Protein AF-R1G9N2-F1 (afdb_monomer_lite)

Sequence (76 aa):
MGKTDVISVRIDKNLKEKAKELGINIKEVVEKALKEEIAKRKAEKIKKLAEKLSELMKDVTPEEFTRLVKETRYER

Radius of gyration: 24.07 Å; chains: 1; bounding box: 43×31×66 Å

pLDDT: mean 92.73, std 8.58, range [48.34, 98.31]

Secondary structure (DSSP, 8-state):
------------HHHHHHHHHTT--HHHHHHHHHHHHHHHHHHHHHHHHHHHHHHHTTT--HHHHHHHHHHHHH--

Structure (mmCIF, N/CA/C/O backbone):
data_AF-R1G9N2-F1
#
_entry.id   AF-R1G9N2-F1
#
loop_
_atom_site.group_PDB
_atom_site.id
_atom_site.type_symbol
_atom_site.label_atom_id
_atom_site.label_alt_id
_atom_site.label_comp_id
_atom_site.label_asym_id
_atom_site.label_entity_id
_atom_site.label_seq_id
_atom_site.pdbx_PDB_ins_code
_atom_site.Cartn_x
_atom_site.Cartn_y
_atom_site.Cartn_z
_atom_site.occupancy
_atom_site.B_iso_or_equiv
_atom_site.auth_seq_id
_atom_site.auth_comp_id
_atom_site.auth_asym_id
_atom_site.auth_atom_id
_atom_site.pdbx_PDB_model_num
ATOM 1 N N . MET A 1 1 ? -11.166 21.544 -0.362 1.00 48.34 1 MET A N 1
ATOM 2 C CA . MET A 1 1 ? -11.379 20.187 0.190 1.00 48.34 1 MET A CA 1
ATOM 3 C C . MET A 1 1 ? -11.065 19.187 -0.917 1.00 48.34 1 MET A C 1
ATOM 5 O O . MET A 1 1 ? -11.647 19.323 -1.984 1.00 48.34 1 MET A O 1
ATOM 9 N N . GLY A 1 2 ? -10.106 18.272 -0.734 1.00 69.81 2 GLY A N 1
ATOM 10 C CA . GLY A 1 2 ? -9.832 17.225 -1.731 1.00 69.81 2 GLY A CA 1
ATOM 11 C C . GLY A 1 2 ? -11.029 16.281 -1.893 1.00 69.81 2 GLY A C 1
ATOM 12 O O . GLY A 1 2 ? -11.820 16.139 -0.963 1.00 69.81 2 GLY A O 1
ATOM 13 N N . LYS A 1 3 ? -11.176 15.656 -3.065 1.00 87.38 3 LYS A N 1
ATOM 14 C CA . LYS A 1 3 ? -12.245 14.683 -3.331 1.00 87.38 3 LYS A CA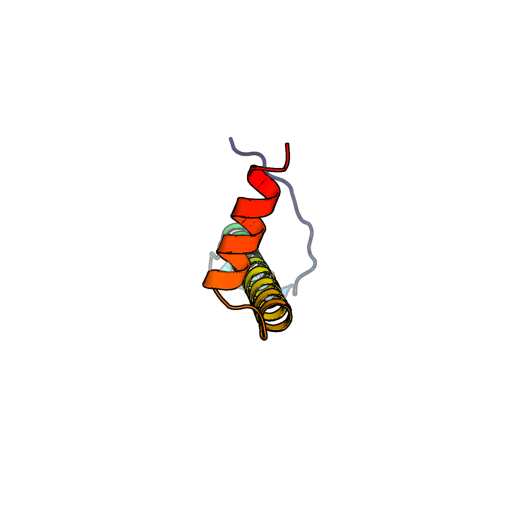 1
ATOM 15 C C . LYS A 1 3 ? -12.042 13.448 -2.440 1.00 87.38 3 LYS A C 1
ATOM 17 O O . LYS A 1 3 ? -10.963 12.862 -2.454 1.00 87.38 3 LYS A O 1
ATOM 22 N N . THR A 1 4 ? -13.052 13.087 -1.653 1.00 90.38 4 THR A N 1
ATOM 23 C CA . THR A 1 4 ? -13.043 11.914 -0.764 1.00 90.38 4 THR A CA 1
ATOM 24 C C . THR A 1 4 ? -14.188 10.984 -1.126 1.00 90.38 4 THR A C 1
ATOM 26 O O . THR A 1 4 ? -15.302 11.463 -1.324 1.00 90.38 4 THR A O 1
ATOM 29 N N . ASP A 1 5 ? -13.929 9.680 -1.127 1.00 93.69 5 ASP A N 1
ATOM 30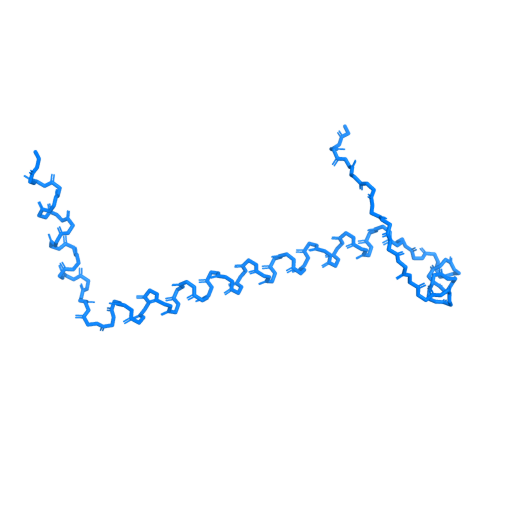 C CA . ASP A 1 5 ? -14.939 8.636 -1.306 1.00 93.69 5 ASP A CA 1
ATOM 31 C C . ASP A 1 5 ? -15.024 7.761 -0.046 1.00 93.69 5 ASP A C 1
ATOM 33 O O . ASP A 1 5 ? -14.045 7.607 0.690 1.00 93.69 5 ASP A O 1
ATOM 37 N N . VAL A 1 6 ? -16.205 7.200 0.222 1.00 93.88 6 VAL A N 1
ATOM 38 C CA . VAL A 1 6 ? -16.440 6.320 1.377 1.00 93.88 6 VAL A CA 1
ATOM 39 C C . VAL A 1 6 ? -16.253 4.867 0.964 1.00 93.88 6 VAL A C 1
ATOM 41 O O . VAL A 1 6 ? -16.837 4.410 -0.015 1.00 93.88 6 VAL A O 1
ATOM 44 N N . ILE A 1 7 ? -15.496 4.118 1.764 1.00 92.62 7 ILE A N 1
ATOM 45 C CA . ILE A 1 7 ? -15.385 2.663 1.646 1.00 92.62 7 ILE A CA 1
ATOM 46 C C . ILE A 1 7 ? -16.074 1.984 2.833 1.00 92.62 7 ILE A C 1
ATOM 48 O O . ILE A 1 7 ? -15.903 2.392 3.981 1.00 92.62 7 ILE A O 1
ATOM 52 N N . SER A 1 8 ? -16.854 0.938 2.559 1.00 91.81 8 SER A N 1
ATOM 53 C CA . SER A 1 8 ? -17.480 0.093 3.583 1.00 91.81 8 SER A CA 1
ATOM 54 C C . SER A 1 8 ? -16.817 -1.274 3.582 1.00 91.81 8 SER A C 1
ATOM 56 O O . SER A 1 8 ? -16.910 -2.011 2.604 1.00 91.81 8 SER A O 1
ATOM 58 N N . VAL A 1 9 ? -16.142 -1.616 4.679 1.00 92.50 9 VAL A N 1
ATOM 59 C CA . VAL A 1 9 ? -15.432 -2.890 4.831 1.00 92.50 9 VAL A CA 1
ATOM 60 C C . VAL A 1 9 ? -15.854 -3.541 6.142 1.00 92.50 9 VAL A C 1
ATOM 62 O O . VAL A 1 9 ? -15.979 -2.872 7.169 1.00 92.50 9 VAL A O 1
ATOM 65 N N . ARG A 1 10 ? -16.082 -4.857 6.111 1.00 95.31 10 ARG A N 1
ATOM 66 C CA . ARG A 1 10 ? -16.339 -5.646 7.317 1.00 95.31 10 ARG A CA 1
ATOM 67 C C . ARG A 1 10 ? -15.010 -5.970 7.990 1.00 95.31 10 ARG A C 1
ATOM 69 O O . ARG A 1 10 ? -14.116 -6.514 7.353 1.00 95.31 10 ARG A O 1
ATOM 76 N N . ILE A 1 11 ? -14.918 -5.664 9.275 1.00 94.56 11 ILE A N 1
ATOM 77 C CA . ILE A 1 11 ? -13.771 -5.994 10.121 1.00 94.56 11 ILE A CA 1
ATOM 78 C C . ILE A 1 11 ? -14.251 -6.711 11.378 1.00 94.56 11 ILE A C 1
ATOM 80 O O . ILE A 1 11 ? -15.436 -6.644 11.718 1.00 94.56 11 ILE A O 1
ATOM 84 N N . ASP A 1 12 ? -13.326 -7.382 12.057 1.00 97.25 12 ASP A N 1
ATOM 85 C CA . ASP A 1 12 ? -13.583 -7.968 13.367 1.00 97.25 12 ASP A CA 1
ATOM 86 C C . ASP A 1 12 ? -14.070 -6.890 14.355 1.00 97.25 12 ASP A C 1
ATOM 88 O O . ASP A 1 12 ? -13.536 -5.774 14.411 1.00 97.25 12 ASP A O 1
ATOM 92 N N . LYS A 1 13 ? -15.122 -7.212 15.115 1.00 96.38 13 LYS A N 1
ATOM 93 C CA . LYS A 1 13 ? -15.749 -6.270 16.048 1.00 96.38 13 LYS A CA 1
ATOM 94 C C . LYS A 1 13 ? -14.794 -5.880 17.179 1.00 96.38 13 LYS A C 1
ATOM 96 O O . LYS A 1 13 ? -14.690 -4.691 17.476 1.00 96.38 13 LYS A O 1
ATOM 101 N N . ASN A 1 14 ? -14.054 -6.841 17.731 1.00 97.62 14 ASN A N 1
ATOM 102 C CA . ASN A 1 14 ? -13.094 -6.601 18.806 1.00 97.62 14 ASN A CA 1
ATOM 103 C C . ASN A 1 14 ? -11.947 -5.715 18.314 1.00 97.62 14 ASN A C 1
ATOM 105 O O . ASN A 1 14 ? -11.491 -4.838 19.042 1.00 97.62 14 ASN A O 1
ATOM 109 N N . LEU A 1 15 ? -11.516 -5.880 17.057 1.00 96.56 15 LEU A N 1
ATOM 110 C CA . LEU A 1 15 ? -10.488 -5.022 16.459 1.00 96.56 15 LEU A CA 1
ATOM 111 C C . LEU A 1 15 ? -10.950 -3.561 16.381 1.00 96.56 15 LEU A C 1
ATOM 113 O O . LEU A 1 15 ? -10.211 -2.649 16.756 1.00 96.56 15 LEU A O 1
ATOM 117 N N . LYS A 1 16 ? -12.185 -3.336 15.919 1.00 95.19 16 LYS A N 1
ATOM 118 C CA . LYS A 1 16 ? -12.777 -1.994 15.851 1.00 95.19 16 LYS A CA 1
ATOM 119 C C . LYS A 1 16 ? -12.910 -1.365 17.237 1.00 95.19 16 LYS A C 1
ATOM 121 O O . LYS A 1 16 ? -12.616 -0.182 17.403 1.00 95.19 16 LYS A O 1
ATOM 126 N N . GLU A 1 17 ? -13.376 -2.142 18.210 1.00 97.31 17 GLU A N 1
ATOM 127 C CA . GLU A 1 17 ? -13.565 -1.690 19.589 1.00 97.31 17 GLU A CA 1
ATOM 128 C C . GLU A 1 17 ? -12.229 -1.350 20.244 1.00 97.31 17 GLU A C 1
ATOM 130 O O . GLU A 1 17 ? -12.072 -0.237 20.742 1.00 97.31 17 GLU A O 1
ATOM 135 N N . LYS A 1 18 ? -11.223 -2.221 20.120 1.00 97.75 18 LYS A N 1
ATOM 136 C CA . LYS A 1 18 ? -9.880 -1.970 20.651 1.00 97.75 18 LYS A CA 1
ATOM 137 C C . LYS A 1 18 ? -9.227 -0.744 20.025 1.00 97.75 18 LYS A C 1
ATOM 139 O O . LYS A 1 18 ? -8.638 0.067 20.733 1.00 97.75 18 LYS A O 1
ATOM 144 N N . ALA A 1 19 ? -9.360 -0.573 18.709 1.00 96.62 19 ALA A N 1
ATOM 145 C CA . ALA A 1 19 ? -8.860 0.617 18.029 1.00 96.62 19 ALA A CA 1
ATOM 146 C C . ALA A 1 19 ? -9.509 1.895 18.581 1.00 96.62 19 ALA A C 1
ATOM 148 O O . ALA A 1 19 ? -8.820 2.889 18.797 1.00 96.62 19 ALA A O 1
ATOM 149 N N . LYS A 1 20 ? -10.816 1.853 18.867 1.00 95.81 20 LYS A N 1
ATOM 150 C CA . LYS A 1 20 ? -11.539 2.976 19.470 1.00 95.81 20 LYS A CA 1
ATOM 151 C C . LYS A 1 20 ? -11.095 3.244 20.913 1.00 95.81 20 LYS A C 1
ATOM 153 O O . LYS A 1 20 ? -10.863 4.402 21.243 1.00 95.81 20 LYS A O 1
ATOM 158 N N . GLU A 1 21 ? -10.958 2.209 21.744 1.00 98.06 21 GLU A N 1
ATOM 159 C CA . GLU A 1 21 ? -10.462 2.321 23.130 1.00 98.06 21 GLU A CA 1
ATOM 160 C C . GLU A 1 21 ? -9.079 2.973 23.195 1.00 98.06 21 GLU A C 1
ATOM 162 O O . GLU A 1 21 ? -8.817 3.801 24.060 1.00 98.06 21 GLU A O 1
ATOM 167 N N . LEU A 1 22 ? -8.205 2.614 22.254 1.00 97.94 22 LEU A N 1
ATOM 168 C CA . LEU A 1 22 ? -6.838 3.122 22.168 1.00 97.94 22 LEU A CA 1
ATOM 169 C C . LEU A 1 22 ? -6.733 4.481 21.452 1.00 97.94 22 LEU A C 1
ATOM 171 O O . LEU A 1 22 ? -5.627 4.980 21.265 1.00 97.94 22 LEU A O 1
ATOM 175 N N . GLY A 1 23 ? -7.851 5.075 21.017 1.00 97.12 23 GLY A N 1
ATOM 176 C CA . GLY A 1 23 ? -7.851 6.358 20.307 1.00 97.12 23 GLY A CA 1
ATOM 177 C C . GLY A 1 23 ? -7.209 6.310 18.915 1.00 97.12 23 GLY A C 1
ATOM 178 O O . GLY A 1 23 ? -6.771 7.337 18.399 1.00 97.12 23 GLY A O 1
ATOM 179 N N . ILE A 1 24 ? -7.139 5.133 18.290 1.00 97.06 24 ILE A N 1
ATOM 180 C CA . ILE A 1 24 ? -6.529 4.957 16.971 1.00 97.06 24 ILE A CA 1
ATOM 181 C C . ILE A 1 24 ? -7.427 5.568 15.892 1.00 97.06 24 ILE A C 1
ATOM 183 O O . ILE A 1 24 ? -8.605 5.228 15.749 1.00 97.06 24 ILE A O 1
ATOM 187 N N . ASN A 1 25 ? -6.836 6.419 15.055 1.00 95.56 25 ASN A N 1
ATOM 188 C CA . ASN A 1 25 ? -7.500 6.970 13.882 1.00 95.56 25 ASN A CA 1
ATOM 189 C C . ASN A 1 25 ? -7.583 5.925 12.755 1.00 95.56 25 ASN A C 1
ATOM 191 O O . ASN A 1 25 ? -6.683 5.802 11.924 1.00 95.56 25 ASN A O 1
ATOM 195 N N . ILE A 1 26 ? -8.693 5.180 12.708 1.00 93.25 26 ILE A N 1
ATOM 196 C CA . ILE A 1 26 ? -8.924 4.117 11.712 1.00 93.25 26 ILE A CA 1
ATOM 197 C C . ILE A 1 26 ? -8.776 4.642 10.277 1.00 93.25 26 ILE A C 1
ATOM 199 O O . ILE A 1 26 ? -8.207 3.952 9.434 1.00 93.25 26 ILE A O 1
ATOM 203 N N . LYS A 1 27 ? -9.247 5.863 9.992 1.00 92.12 27 LYS A N 1
ATOM 204 C CA . LYS A 1 27 ? -9.134 6.465 8.657 1.00 92.12 27 LYS A CA 1
ATOM 205 C C . LYS A 1 27 ? -7.670 6.595 8.243 1.00 92.12 27 LYS A C 1
ATOM 207 O O . LYS A 1 27 ? -7.313 6.180 7.147 1.00 92.12 27 LYS A O 1
ATOM 212 N N . GLU A 1 28 ? -6.835 7.150 9.114 1.00 95.00 28 GLU A N 1
ATOM 213 C CA . GLU A 1 28 ? -5.414 7.365 8.830 1.00 95.00 28 GLU A CA 1
ATOM 214 C C . GLU A 1 28 ? -4.667 6.043 8.638 1.00 95.00 28 GLU A C 1
ATOM 216 O O . GLU A 1 28 ? -3.897 5.904 7.687 1.00 95.00 28 GLU A O 1
ATOM 221 N N . VAL A 1 29 ? -4.960 5.043 9.476 1.00 95.88 29 VAL A N 1
ATOM 222 C CA . VAL A 1 29 ? -4.396 3.693 9.340 1.00 95.88 29 VAL A CA 1
ATOM 22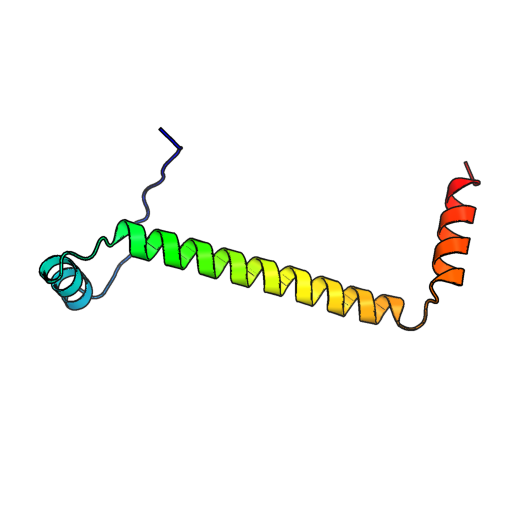3 C C . VAL A 1 29 ? -4.761 3.083 7.986 1.00 95.88 29 VAL A C 1
ATOM 225 O O . VAL A 1 29 ? -3.885 2.591 7.274 1.00 95.88 29 VAL A O 1
ATOM 228 N N . VAL A 1 30 ? -6.039 3.142 7.605 1.00 94.81 30 VAL A N 1
ATOM 229 C CA . VAL A 1 30 ? -6.520 2.578 6.337 1.00 94.81 30 VAL A CA 1
ATOM 230 C C . VAL A 1 30 ? -5.947 3.335 5.138 1.00 94.81 30 VAL A C 1
ATOM 232 O O . VAL A 1 30 ? -5.478 2.707 4.190 1.00 94.81 30 VAL A O 1
ATOM 235 N N . GLU A 1 31 ? -5.925 4.669 5.171 1.00 94.81 31 GLU A N 1
ATOM 236 C CA . GLU A 1 31 ? -5.338 5.477 4.097 1.00 94.81 31 GLU A CA 1
ATOM 237 C C . GLU A 1 31 ? -3.843 5.200 3.923 1.00 94.81 31 GLU A C 1
ATOM 239 O O . GLU A 1 31 ? -3.372 5.072 2.789 1.00 94.81 31 GLU A O 1
ATOM 244 N N . LYS A 1 32 ? -3.093 5.093 5.025 1.00 97.00 32 LYS A N 1
ATOM 245 C CA . LYS A 1 32 ? -1.663 4.775 4.990 1.00 97.00 32 LYS A CA 1
ATOM 246 C C . LYS A 1 32 ? -1.425 3.384 4.407 1.00 97.00 32 LYS A C 1
ATOM 248 O O . LYS A 1 32 ? -0.663 3.263 3.449 1.00 97.00 32 LYS A O 1
ATOM 253 N N . ALA A 1 33 ? -2.134 2.372 4.906 1.00 96.88 33 ALA A N 1
ATOM 254 C CA . ALA A 1 33 ? -2.018 1.001 4.413 1.00 96.88 33 ALA A CA 1
ATOM 255 C C . ALA A 1 33 ? -2.344 0.901 2.913 1.00 96.88 33 ALA A C 1
ATOM 257 O O . ALA A 1 33 ? -1.622 0.253 2.155 1.00 96.88 33 ALA A O 1
ATOM 258 N N . LEU A 1 34 ? -3.392 1.593 2.452 1.00 96.56 34 LEU A N 1
ATOM 259 C CA . LEU A 1 34 ? -3.738 1.637 1.030 1.00 96.56 34 LEU A CA 1
ATOM 260 C C . LEU A 1 34 ? -2.647 2.311 0.189 1.00 96.56 34 LEU A C 1
ATOM 262 O O . LEU A 1 34 ? -2.298 1.794 -0.874 1.00 96.56 34 LEU A O 1
ATOM 266 N N . LYS A 1 35 ? -2.090 3.441 0.643 1.00 97.56 35 LYS A N 1
ATOM 267 C CA . LYS A 1 35 ? -1.002 4.142 -0.066 1.00 97.56 35 LYS A CA 1
ATOM 268 C C . LYS A 1 35 ? 0.245 3.270 -0.192 1.00 97.56 35 LYS A C 1
ATOM 270 O O . LYS A 1 35 ? 0.805 3.179 -1.285 1.00 97.56 35 LYS A O 1
ATOM 275 N N . GLU A 1 36 ? 0.654 2.629 0.897 1.00 98.25 36 GLU A N 1
ATOM 276 C CA . GLU A 1 36 ? 1.821 1.742 0.928 1.00 98.25 36 GLU A CA 1
ATOM 277 C C . GLU A 1 36 ? 1.633 0.545 -0.006 1.00 98.25 36 GLU A C 1
ATOM 279 O O . GLU A 1 36 ? 2.496 0.264 -0.840 1.00 98.25 36 GLU A O 1
ATOM 284 N N . GLU A 1 37 ? 0.470 -0.103 0.042 1.00 98.19 37 GLU A N 1
ATOM 285 C CA . GLU A 1 37 ? 0.191 -1.256 -0.811 1.00 98.19 37 GLU A CA 1
ATOM 286 C C . GLU A 1 37 ? 0.098 -0.866 -2.300 1.00 98.19 37 GLU A C 1
ATOM 288 O O . GLU A 1 37 ? 0.561 -1.602 -3.179 1.00 98.19 37 GLU A O 1
ATOM 293 N N . ILE A 1 38 ? -0.441 0.318 -2.619 1.00 98.31 38 ILE A N 1
ATOM 294 C CA . ILE A 1 38 ? -0.414 0.858 -3.987 1.00 98.31 38 ILE A CA 1
ATOM 295 C C . ILE A 1 38 ? 1.028 1.101 -4.443 1.00 98.31 38 ILE A C 1
ATOM 297 O O . ILE A 1 38 ? 1.379 0.734 -5.568 1.00 98.31 38 ILE A O 1
ATOM 301 N N . ALA A 1 39 ? 1.860 1.722 -3.604 1.00 98.06 39 ALA A N 1
ATOM 302 C CA . ALA A 1 39 ? 3.256 1.996 -3.933 1.00 98.06 39 ALA A CA 1
ATOM 303 C C . ALA A 1 39 ? 4.028 0.696 -4.195 1.00 98.06 39 ALA A C 1
ATOM 305 O O . ALA A 1 39 ? 4.699 0.577 -5.224 1.00 98.06 39 ALA A O 1
ATOM 306 N N . LYS A 1 40 ? 3.840 -0.311 -3.337 1.00 98.12 40 LYS A N 1
ATOM 307 C CA . LYS A 1 40 ? 4.408 -1.652 -3.503 1.00 98.12 40 LYS A CA 1
ATOM 308 C C . LYS A 1 40 ? 4.001 -2.282 -4.837 1.00 98.12 40 LYS A C 1
ATOM 310 O O . LYS A 1 40 ? 4.863 -2.670 -5.622 1.00 98.12 40 LYS A O 1
ATOM 315 N N . ARG A 1 41 ? 2.702 -2.299 -5.159 1.00 97.94 41 ARG A N 1
ATOM 316 C CA . ARG A 1 41 ? 2.194 -2.861 -6.428 1.00 97.94 41 ARG A CA 1
ATOM 317 C C . ARG A 1 41 ? 2.696 -2.110 -7.658 1.00 97.94 41 ARG A C 1
ATOM 319 O O . ARG A 1 41 ? 2.905 -2.721 -8.705 1.00 97.94 41 ARG A O 1
ATOM 326 N N . LYS A 1 42 ? 2.895 -0.791 -7.565 1.00 97.94 42 LYS A N 1
ATOM 327 C CA . LYS A 1 42 ? 3.521 -0.007 -8.642 1.00 97.94 42 LYS A CA 1
ATOM 328 C C . LYS A 1 42 ? 4.985 -0.403 -8.834 1.00 97.94 42 LYS A C 1
ATOM 330 O O . LYS A 1 42 ? 5.384 -0.645 -9.970 1.00 97.94 42 LYS A O 1
ATOM 335 N N . ALA A 1 43 ? 5.751 -0.521 -7.751 1.00 97.56 43 ALA A N 1
ATOM 336 C CA . ALA A 1 43 ? 7.149 -0.941 -7.810 1.00 97.56 43 ALA A CA 1
ATOM 337 C C . ALA A 1 43 ? 7.298 -2.356 -8.394 1.00 97.56 43 ALA A C 1
ATOM 339 O O . ALA A 1 43 ? 8.112 -2.568 -9.290 1.00 97.56 43 ALA A O 1
ATOM 340 N N . GLU A 1 44 ? 6.457 -3.304 -7.972 1.00 97.81 44 GLU A N 1
ATOM 341 C CA . GLU A 1 44 ? 6.436 -4.666 -8.522 1.00 97.81 44 GLU A CA 1
ATOM 342 C C . GLU A 1 44 ? 6.123 -4.687 -10.024 1.00 97.81 44 GLU A C 1
ATOM 344 O O . GLU A 1 44 ? 6.748 -5.436 -10.773 1.00 97.81 44 GLU A O 1
ATOM 349 N N . LYS A 1 45 ? 5.188 -3.848 -10.491 1.00 97.56 45 LYS A N 1
ATOM 350 C CA . LYS A 1 45 ? 4.897 -3.716 -11.928 1.00 97.56 45 LYS A CA 1
ATOM 351 C C . LYS A 1 45 ? 6.097 -3.180 -12.705 1.00 97.56 45 LYS A C 1
ATOM 353 O O . LYS A 1 45 ? 6.416 -3.732 -13.752 1.00 97.56 45 LYS A O 1
ATOM 358 N N . ILE A 1 46 ? 6.759 -2.139 -12.199 1.00 97.56 46 ILE A N 1
ATOM 359 C CA . ILE A 1 46 ? 7.958 -1.570 -12.835 1.00 97.56 46 ILE A CA 1
ATOM 360 C C . ILE A 1 46 ? 9.067 -2.619 -12.898 1.00 97.56 46 ILE A C 1
ATOM 362 O O . ILE A 1 46 ? 9.654 -2.813 -13.958 1.00 97.56 46 ILE A O 1
ATOM 366 N N . LYS A 1 47 ? 9.302 -3.343 -11.799 1.00 97.69 47 LYS A N 1
ATOM 367 C CA . LYS A 1 47 ? 10.299 -4.414 -11.742 1.00 97.69 47 LYS A CA 1
ATOM 368 C C . LYS A 1 47 ? 10.025 -5.496 -12.789 1.00 97.69 47 LYS A C 1
ATOM 370 O O . LYS A 1 47 ? 10.911 -5.795 -13.577 1.00 97.69 47 LYS A O 1
ATOM 375 N N . LYS A 1 48 ? 8.790 -6.002 -12.869 1.00 97.56 48 LYS A N 1
ATOM 376 C CA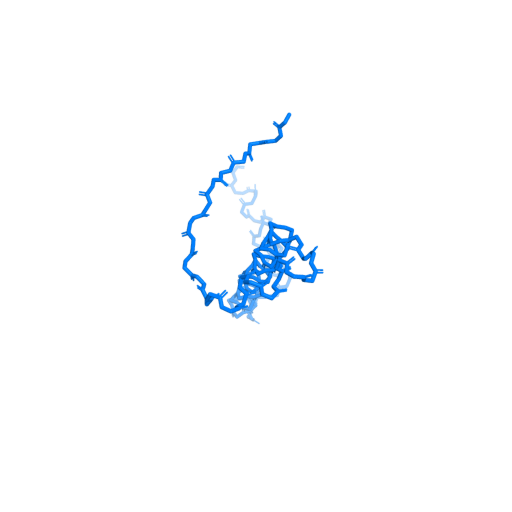 . LYS A 1 48 ? 8.402 -7.008 -13.874 1.00 97.56 48 LYS A CA 1
ATOM 377 C C . LYS A 1 48 ? 8.575 -6.510 -15.310 1.00 97.56 48 LYS A C 1
ATOM 379 O O . LYS A 1 48 ? 8.966 -7.275 -16.184 1.00 97.56 48 LYS A O 1
ATOM 384 N N . LEU A 1 49 ? 8.266 -5.237 -15.570 1.00 97.38 49 LEU A N 1
ATOM 385 C CA . LEU A 1 49 ? 8.477 -4.636 -16.889 1.00 97.38 49 LEU A CA 1
ATOM 386 C C . LEU A 1 49 ? 9.966 -4.519 -17.224 1.00 97.38 49 LEU A C 1
ATOM 388 O O . LEU A 1 49 ? 10.347 -4.815 -18.352 1.00 97.38 49 LEU A O 1
ATOM 392 N N . ALA A 1 50 ? 10.793 -4.121 -16.258 1.00 96.38 50 ALA A N 1
ATOM 393 C CA . ALA A 1 50 ? 12.238 -4.030 -16.429 1.00 96.38 50 ALA A CA 1
ATOM 394 C C . ALA A 1 50 ? 12.876 -5.410 -16.652 1.00 96.38 50 ALA A C 1
ATOM 396 O O . ALA A 1 50 ? 13.701 -5.550 -17.546 1.00 96.38 50 ALA A O 1
ATOM 397 N N . GLU A 1 51 ? 12.453 -6.432 -15.902 1.00 96.81 51 GLU A N 1
ATOM 398 C CA . GLU A 1 51 ? 12.880 -7.825 -16.098 1.00 96.81 51 GLU A CA 1
ATOM 399 C C . GLU A 1 51 ? 12.523 -8.308 -17.506 1.00 96.81 51 GLU A C 1
ATOM 401 O O . GLU A 1 51 ? 13.401 -8.739 -18.249 1.00 96.81 51 GLU A O 1
ATOM 406 N N . LYS A 1 52 ? 11.266 -8.119 -17.925 1.00 96.94 52 LYS A N 1
ATOM 407 C CA . LYS A 1 52 ? 10.826 -8.475 -19.278 1.00 96.94 52 LYS A CA 1
ATOM 408 C C . LYS A 1 52 ? 11.611 -7.728 -20.361 1.00 96.94 52 LYS A C 1
ATOM 410 O O . LYS A 1 52 ? 11.961 -8.316 -21.378 1.00 96.94 52 LYS A O 1
ATOM 415 N N . LEU A 1 53 ? 11.879 -6.435 -20.170 1.00 95.38 53 LEU A N 1
ATOM 416 C CA . LEU A 1 53 ? 12.685 -5.655 -21.109 1.00 95.38 53 LEU A CA 1
ATOM 417 C C . LEU A 1 53 ? 14.122 -6.181 -21.173 1.00 95.38 53 LEU A C 1
ATOM 419 O O . LEU A 1 53 ? 14.662 -6.319 -22.263 1.00 95.38 53 LEU A O 1
ATOM 423 N N . SER A 1 54 ? 14.720 -6.501 -20.026 1.00 93.44 54 SER A N 1
ATOM 424 C CA . SER A 1 54 ? 16.068 -7.064 -19.955 1.00 93.44 54 SER A CA 1
ATOM 425 C C . SER A 1 54 ? 16.164 -8.419 -20.654 1.00 93.44 54 SER A C 1
ATOM 427 O O . SER A 1 54 ? 17.178 -8.694 -21.284 1.00 93.44 54 SER A O 1
ATOM 429 N N . GLU A 1 55 ? 15.132 -9.260 -20.554 1.00 94.75 55 GLU A N 1
ATOM 430 C CA . GLU A 1 55 ? 15.061 -10.536 -21.274 1.00 94.75 55 GLU A CA 1
ATOM 431 C C . GLU A 1 55 ? 14.963 -10.327 -22.789 1.00 94.75 55 GLU A C 1
ATOM 433 O O . GLU A 1 55 ? 15.688 -10.970 -23.542 1.00 94.75 55 GLU A O 1
ATOM 438 N N . LEU A 1 56 ? 14.106 -9.405 -23.240 1.00 94.19 56 LEU A N 1
ATOM 439 C CA . LEU A 1 56 ? 13.937 -9.093 -24.665 1.00 94.19 56 LEU A CA 1
ATOM 440 C C . LEU A 1 56 ? 15.181 -8.443 -25.286 1.00 94.19 56 LEU A C 1
ATOM 442 O O . LEU A 1 56 ? 15.456 -8.645 -26.463 1.00 94.19 56 LEU A O 1
ATOM 446 N N . MET A 1 57 ? 15.916 -7.656 -24.502 1.00 91.00 57 MET A N 1
ATOM 447 C CA . MET A 1 57 ? 17.111 -6.926 -24.937 1.00 91.00 57 MET A CA 1
ATOM 448 C C . MET A 1 57 ? 18.408 -7.702 -24.680 1.00 91.00 57 MET A C 1
ATOM 450 O O . MET A 1 57 ? 19.485 -7.151 -24.887 1.00 91.00 57 MET A O 1
ATOM 454 N N . LYS A 1 58 ? 18.331 -8.955 -24.211 1.00 92.44 58 LYS A N 1
ATOM 455 C CA . LYS A 1 58 ? 19.493 -9.735 -23.761 1.00 92.44 58 LYS A CA 1
ATOM 456 C C . LYS A 1 58 ? 20.601 -9.842 -24.815 1.00 92.44 58 LYS A C 1
ATOM 458 O O . LYS A 1 58 ? 21.773 -9.834 -24.453 1.00 92.44 58 LYS A O 1
ATOM 463 N N . ASP A 1 59 ? 20.217 -9.906 -26.086 1.00 92.88 59 ASP A N 1
ATOM 464 C CA . ASP A 1 59 ? 21.129 -10.076 -27.220 1.00 92.88 59 ASP A CA 1
ATOM 465 C C . ASP A 1 59 ? 21.351 -8.774 -28.014 1.00 92.88 59 ASP A C 1
ATOM 467 O O . ASP A 1 59 ? 21.980 -8.798 -29.067 1.00 92.88 59 ASP A O 1
ATOM 471 N N . VAL A 1 60 ? 20.845 -7.633 -27.528 1.00 91.25 60 VAL A N 1
ATOM 472 C CA . VAL A 1 60 ? 20.959 -6.329 -28.200 1.00 91.25 60 VAL A CA 1
ATOM 473 C C . VAL A 1 60 ? 22.007 -5.474 -27.499 1.00 91.25 60 VAL A C 1
ATOM 475 O O . VAL A 1 60 ? 21.883 -5.167 -26.310 1.00 91.25 60 VAL A O 1
ATOM 478 N N . THR A 1 61 ? 23.020 -5.019 -28.236 1.00 92.25 61 THR A N 1
ATOM 479 C CA . THR A 1 61 ? 24.020 -4.096 -27.685 1.00 92.25 61 THR A CA 1
ATOM 480 C C . THR A 1 61 ? 23.530 -2.642 -27.707 1.00 92.25 61 THR A C 1
ATOM 482 O O . THR A 1 61 ? 22.702 -2.264 -28.548 1.00 92.25 61 THR A O 1
ATOM 485 N N . PRO A 1 62 ? 24.044 -1.773 -26.816 1.00 90.00 62 PRO A N 1
ATOM 486 C CA . PRO A 1 62 ? 23.744 -0.342 -26.853 1.00 90.00 62 PRO A CA 1
ATOM 487 C C . PRO A 1 62 ? 24.061 0.313 -28.206 1.00 90.00 62 PRO A C 1
ATOM 489 O O . PRO A 1 62 ? 23.318 1.191 -28.660 1.00 90.00 62 PRO A O 1
ATOM 492 N N . GLU A 1 63 ? 25.141 -0.110 -28.866 1.00 93.62 63 GLU A N 1
ATOM 493 C CA . GLU A 1 63 ? 25.570 0.403 -30.168 1.00 93.62 63 GLU A CA 1
ATOM 494 C C . GLU A 1 63 ? 24.577 0.021 -31.268 1.00 93.62 63 GLU A C 1
ATOM 496 O O . GLU A 1 63 ? 24.192 0.874 -32.072 1.00 93.62 63 GLU A O 1
ATOM 501 N N . GLU A 1 64 ? 24.124 -1.236 -31.276 1.00 91.19 64 GLU A N 1
ATOM 502 C CA . GLU A 1 64 ? 23.148 -1.741 -32.240 1.00 91.19 64 GLU A CA 1
ATOM 503 C C . GLU A 1 64 ? 21.793 -1.052 -32.071 1.00 91.19 64 GLU A C 1
ATOM 505 O O . GLU A 1 64 ? 21.233 -0.543 -33.044 1.00 91.19 64 GLU A O 1
ATOM 510 N N . PHE A 1 65 ? 21.315 -0.921 -30.831 1.00 92.06 65 PHE A N 1
ATOM 511 C CA . PHE A 1 65 ? 20.089 -0.18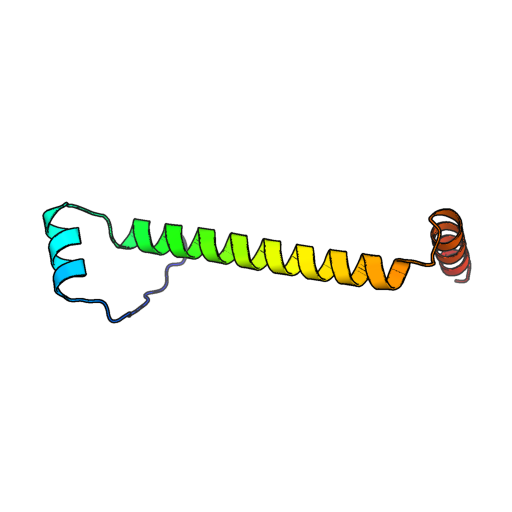2 -30.539 1.00 92.06 65 PHE A CA 1
ATOM 512 C C . PHE A 1 65 ? 20.185 1.281 -30.994 1.00 92.06 65 PHE A C 1
ATOM 514 O O . PHE A 1 65 ? 19.282 1.800 -31.652 1.00 92.06 65 PHE A O 1
ATOM 521 N N . THR A 1 66 ? 21.304 1.950 -30.699 1.00 92.50 66 THR A N 1
ATOM 522 C CA . THR A 1 66 ? 21.521 3.349 -31.097 1.00 92.50 66 THR A CA 1
ATOM 523 C C . THR A 1 66 ? 21.560 3.507 -32.615 1.00 92.50 66 THR A C 1
ATOM 525 O O . THR A 1 66 ? 21.011 4.481 -33.139 1.00 92.50 66 THR A O 1
ATOM 528 N N . ARG A 1 67 ? 22.193 2.567 -33.328 1.00 93.62 67 ARG A N 1
ATOM 529 C CA . ARG A 1 67 ? 22.232 2.545 -34.794 1.00 93.62 67 ARG A CA 1
ATOM 530 C C . ARG A 1 67 ? 20.824 2.415 -35.373 1.00 93.62 67 ARG A C 1
ATOM 532 O O . ARG A 1 67 ? 20.429 3.287 -36.140 1.00 93.62 67 ARG A O 1
ATOM 539 N N . LEU A 1 68 ? 20.049 1.424 -34.929 1.00 90.56 68 LEU A N 1
ATOM 540 C CA . LEU A 1 68 ? 18.679 1.183 -35.401 1.00 90.56 68 LEU A CA 1
ATOM 541 C C . LEU A 1 68 ? 17.752 2.385 -35.148 1.00 90.56 68 LEU A C 1
ATOM 543 O O . LEU A 1 68 ? 16.984 2.784 -36.024 1.00 90.56 68 LEU A O 1
ATOM 547 N N . VAL A 1 69 ? 17.852 3.015 -33.970 1.00 91.44 69 VAL A N 1
ATOM 548 C CA . VAL A 1 69 ? 17.062 4.215 -33.633 1.00 91.44 69 VAL A CA 1
ATOM 549 C C . VAL A 1 69 ? 17.429 5.403 -34.527 1.00 91.44 69 VAL A C 1
ATOM 551 O O . VAL A 1 69 ? 16.547 6.171 -34.921 1.00 91.44 69 VAL A O 1
ATOM 554 N N . LYS A 1 70 ? 18.718 5.579 -34.846 1.00 90.38 70 LYS A N 1
ATOM 555 C CA . LYS A 1 70 ? 19.169 6.624 -35.775 1.00 90.38 70 LYS A CA 1
ATOM 556 C C . LYS A 1 70 ? 18.681 6.340 -37.191 1.00 90.38 70 LYS A C 1
ATOM 558 O O . LYS A 1 70 ? 18.086 7.232 -37.780 1.00 90.38 70 LYS A O 1
ATOM 563 N N . GLU A 1 71 ? 18.877 5.126 -37.699 1.00 90.44 71 GLU A N 1
ATOM 564 C CA . GLU A 1 71 ? 18.427 4.710 -39.037 1.00 90.44 71 GLU A CA 1
ATOM 565 C C . GLU A 1 71 ? 16.923 4.978 -39.212 1.00 90.44 71 GLU A C 1
ATOM 567 O O . GLU A 1 71 ? 16.543 5.748 -40.090 1.00 90.44 71 GLU A O 1
ATOM 572 N N . THR A 1 72 ? 16.089 4.536 -38.264 1.00 89.06 72 THR A N 1
ATOM 573 C CA . THR A 1 72 ? 14.629 4.775 -38.292 1.00 89.06 72 THR A CA 1
ATOM 574 C C . THR A 1 72 ? 14.253 6.270 -38.300 1.00 89.06 72 THR A C 1
ATOM 576 O O . THR A 1 72 ? 13.205 6.658 -38.817 1.00 89.06 72 THR A O 1
ATOM 579 N N . ARG A 1 73 ? 15.074 7.142 -37.693 1.00 81.81 73 ARG A N 1
ATOM 580 C CA . ARG A 1 73 ? 14.822 8.596 -37.635 1.00 81.81 73 ARG A CA 1
ATOM 581 C C . ARG A 1 73 ? 15.079 9.290 -38.972 1.00 81.81 73 ARG A C 1
ATOM 583 O O . ARG A 1 73 ? 14.414 10.282 -39.248 1.00 81.81 73 A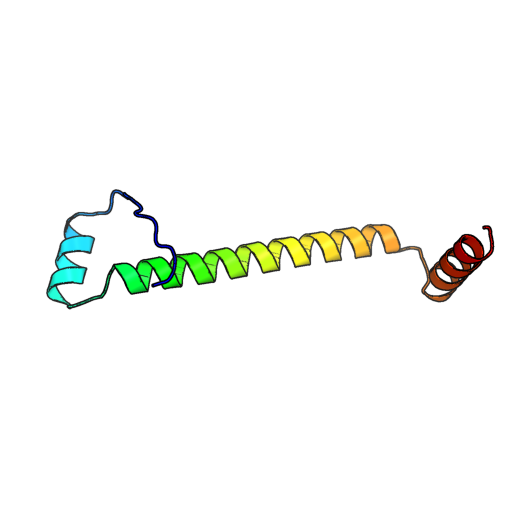RG A O 1
ATOM 590 N N . TYR A 1 74 ? 16.049 8.810 -39.744 1.00 77.50 74 TYR A N 1
ATOM 591 C CA . TYR A 1 74 ? 16.450 9.404 -41.023 1.00 77.50 74 TYR A CA 1
ATOM 592 C C . TYR A 1 74 ? 15.761 8.751 -42.234 1.00 77.50 74 TYR A C 1
ATOM 594 O O . TYR A 1 74 ? 15.963 9.195 -43.358 1.00 77.50 74 TYR A O 1
ATOM 602 N N . GLU A 1 75 ? 14.925 7.734 -42.009 1.00 69.06 75 GLU A N 1
ATOM 603 C CA . GLU A 1 75 ? 14.089 7.076 -43.025 1.00 69.06 75 GLU A CA 1
ATOM 604 C C . GLU A 1 75 ? 12.760 7.809 -43.328 1.00 69.06 75 GLU A C 1
ATOM 606 O O . GLU A 1 75 ? 11.916 7.275 -44.050 1.00 69.06 75 GLU A O 1
ATOM 611 N N . ARG A 1 76 ? 12.547 9.027 -42.806 1.00 56.41 76 ARG A N 1
ATOM 612 C CA . ARG A 1 76 ? 11.396 9.888 -43.142 1.00 56.41 76 ARG A CA 1
ATOM 613 C C . ARG A 1 76 ? 11.816 11.224 -43.729 1.00 56.41 76 ARG A C 1
ATOM 615 O O . ARG A 1 76 ? 12.742 11.841 -43.160 1.00 56.41 76 ARG A O 1
#

Foldseek 3Di:
DDDDDDDDDDDDPVVVVVCVVVVHDPVVVVVVVVVVVVVVVVVVVVVVVVVVVCVVCVPPDPVNVVVVVVVVVVPD

InterPro domains:
  IPR009956 Post-segregation antitoxin CcdA [PF07362] (7-48)

Organism: Nanobsidianus stetteri (NCBI:txid1294122)